Protein AF-A0A2T6B9C0-F1 (afdb_monomer_lite)

Secondary structure (DSSP, 8-state):
--------PPPPTT--HHHHHHHHHHHHHTHHHHHGGGS-HHIIIIIIS---SHHHHHHHHHHHHHHHHHHHHHHHHHHHHHTSTT--HHHHHHHHHHHHHHHHHHHHHHHHHHHHHHHHHHHHHHT-

Radius of gyration: 17.02 Å; chains: 1; bounding box: 40×28×53 Å

Structure (mmCIF, N/CA/C/O backbone):
data_AF-A0A2T6B9C0-F1
#
_entry.id   AF-A0A2T6B9C0-F1
#
loop_
_atom_site.group_PDB
_atom_site.id
_atom_site.type_symbol
_atom_site.label_atom_id
_atom_site.label_alt_id
_atom_site.label_comp_id
_atom_site.label_asym_id
_atom_site.label_entity_id
_atom_site.label_seq_id
_atom_site.pdbx_PDB_ins_code
_atom_site.Cartn_x
_atom_site.Cartn_y
_atom_site.Cartn_z
_atom_site.occupancy
_atom_site.B_iso_or_equiv
_atom_site.auth_seq_id
_atom_site.auth_comp_id
_atom_site.auth_asym_id
_atom_site.auth_atom_id
_atom_site.pdbx_PDB_model_num
ATOM 1 N N . MET A 1 1 ? 0.111 -19.121 20.597 1.00 29.94 1 MET A N 1
ATOM 2 C CA . MET A 1 1 ? 1.231 -18.378 19.975 1.00 29.94 1 MET A CA 1
ATOM 3 C C . MET A 1 1 ? 0.750 -17.768 18.668 1.00 29.94 1 MET A C 1
ATOM 5 O O . MET A 1 1 ? 0.809 -18.418 17.630 1.00 29.94 1 MET A O 1
ATOM 9 N N . THR A 1 2 ? 0.216 -16.551 18.704 1.00 31.03 2 THR A N 1
ATOM 10 C CA . THR A 1 2 ? -0.181 -15.837 17.486 1.00 31.03 2 THR A CA 1
ATOM 11 C C . THR A 1 2 ? 1.100 -15.313 16.848 1.00 31.03 2 THR A C 1
ATOM 13 O O . THR A 1 2 ? 1.644 -14.307 17.286 1.00 31.03 2 THR A O 1
ATOM 16 N N . LYS A 1 3 ? 1.663 -16.053 15.882 1.00 37.41 3 LYS A N 1
ATOM 17 C CA . LYS A 1 3 ? 2.737 -15.529 15.030 1.00 37.41 3 LYS A CA 1
ATOM 18 C C . LYS A 1 3 ? 2.164 -14.296 14.340 1.00 37.41 3 LYS A C 1
ATOM 20 O O . LYS A 1 3 ? 1.335 -14.449 13.447 1.00 37.41 3 LYS A O 1
ATOM 25 N N . THR A 1 4 ? 2.554 -13.102 14.773 1.00 43.72 4 THR A N 1
ATOM 26 C CA . THR A 1 4 ? 2.210 -11.852 14.097 1.00 43.72 4 THR A CA 1
ATOM 27 C C . THR A 1 4 ? 2.708 -11.982 12.662 1.00 43.72 4 THR A C 1
ATOM 29 O O . THR A 1 4 ? 3.912 -11.958 12.407 1.00 43.72 4 THR A O 1
ATOM 32 N N . LYS A 1 5 ? 1.805 -12.247 11.714 1.00 54.91 5 LYS A N 1
ATOM 33 C CA . LYS A 1 5 ? 2.146 -12.225 10.295 1.00 54.91 5 LYS A CA 1
ATOM 34 C C . LYS A 1 5 ? 2.356 -10.760 9.959 1.00 54.91 5 LYS A C 1
ATOM 36 O O . LYS A 1 5 ? 1.391 -10.033 9.761 1.00 54.91 5 LYS A O 1
ATOM 41 N N . THR A 1 6 ? 3.607 -10.318 9.910 1.00 67.81 6 THR A N 1
ATOM 42 C CA . THR A 1 6 ? 3.937 -9.003 9.361 1.00 67.81 6 THR A CA 1
ATOM 43 C C . THR A 1 6 ? 3.633 -9.038 7.863 1.00 67.81 6 THR A C 1
ATOM 45 O O . THR A 1 6 ? 4.490 -9.375 7.052 1.00 67.81 6 THR A O 1
ATOM 48 N N . LEU A 1 7 ? 2.377 -8.768 7.491 1.00 79.88 7 LEU A N 1
ATOM 49 C CA . LEU A 1 7 ? 1.930 -8.730 6.093 1.00 79.88 7 LEU A CA 1
ATOM 50 C C . LEU A 1 7 ? 2.540 -7.547 5.336 1.00 79.88 7 LEU A C 1
ATOM 52 O O . LEU A 1 7 ? 2.626 -7.580 4.112 1.00 79.88 7 LEU A O 1
ATOM 56 N N . PHE A 1 8 ? 2.967 -6.514 6.063 1.00 84.31 8 PHE A N 1
ATOM 57 C CA . PHE A 1 8 ? 3.527 -5.297 5.505 1.00 84.31 8 PHE A CA 1
ATOM 58 C C . PHE A 1 8 ? 4.939 -5.046 6.038 1.00 84.31 8 PHE A C 1
ATOM 60 O O . PHE A 1 8 ? 5.124 -4.647 7.186 1.00 84.31 8 PHE A O 1
ATOM 67 N N . THR A 1 9 ? 5.941 -5.260 5.191 1.00 86.00 9 THR A N 1
ATOM 68 C CA . THR A 1 9 ? 7.321 -4.840 5.460 1.00 86.00 9 THR A CA 1
ATOM 69 C C . THR A 1 9 ? 7.516 -3.427 4.918 1.00 86.00 9 THR A C 1
ATOM 71 O O . THR A 1 9 ? 7.360 -3.260 3.715 1.00 86.00 9 THR A O 1
ATOM 74 N N . PRO A 1 10 ? 7.837 -2.407 5.728 1.00 82.94 10 PRO A N 1
ATOM 75 C CA . PRO A 1 10 ? 8.038 -1.047 5.232 1.00 82.94 10 PRO A CA 1
ATOM 76 C C . PRO A 1 10 ? 9.257 -0.952 4.306 1.00 82.94 10 PRO A C 1
ATOM 78 O O . PRO A 1 10 ? 10.274 -1.603 4.543 1.00 82.94 10 PRO A O 1
ATOM 81 N N . VAL A 1 11 ? 9.180 -0.105 3.276 1.00 85.38 11 VAL A N 1
ATOM 82 C CA . VAL A 1 11 ? 10.367 0.264 2.492 1.00 85.38 11 VAL A CA 1
ATOM 83 C C . VAL A 1 11 ? 11.186 1.284 3.276 1.00 85.38 11 VAL A C 1
ATOM 85 O O . VAL A 1 11 ? 10.710 2.384 3.560 1.00 85.38 11 VAL A O 1
ATOM 88 N N . THR A 1 12 ? 12.426 0.933 3.589 1.00 83.88 12 THR A N 1
ATOM 89 C CA . THR A 1 12 ? 13.377 1.792 4.290 1.00 83.88 12 THR A CA 1
ATOM 90 C C . THR A 1 12 ? 14.322 2.528 3.319 1.00 83.88 12 THR A C 1
ATOM 92 O O . THR A 1 12 ? 14.480 2.108 2.166 1.00 83.88 12 THR A O 1
ATOM 95 N N . PRO A 1 13 ? 14.909 3.678 3.716 1.00 77.50 13 PRO A N 1
ATOM 96 C CA . PRO A 1 13 ? 15.734 4.514 2.833 1.00 77.50 13 PRO A CA 1
ATOM 97 C C . PRO A 1 13 ? 16.977 3.841 2.239 1.00 77.50 13 PRO A C 1
ATOM 99 O O . PRO A 1 13 ? 17.422 4.244 1.169 1.00 77.50 13 PRO A O 1
ATOM 102 N N . GLU A 1 14 ? 17.533 2.851 2.925 1.00 86.50 14 GLU A N 1
ATOM 103 C CA . GLU A 1 14 ? 18.744 2.118 2.554 1.00 86.50 14 GLU A CA 1
ATOM 104 C C . GLU A 1 14 ? 18.526 1.077 1.447 1.00 86.50 14 GLU A C 1
ATOM 106 O O . GLU A 1 14 ? 19.490 0.528 0.912 1.00 86.50 14 GLU A O 1
ATOM 111 N N . LEU A 1 15 ? 17.272 0.797 1.083 1.00 86.25 15 LEU A N 1
ATOM 112 C CA . LEU A 1 15 ? 16.962 -0.202 0.071 1.00 86.25 15 LEU A CA 1
ATOM 113 C C . LEU A 1 15 ? 17.267 0.310 -1.336 1.00 86.25 15 LEU A C 1
ATOM 115 O O . LEU A 1 15 ? 16.784 1.351 -1.783 1.00 86.25 15 LEU A O 1
ATOM 119 N N . THR A 1 16 ? 18.018 -0.495 -2.078 1.00 87.94 16 THR A N 1
ATOM 120 C CA . THR A 1 16 ? 18.282 -0.273 -3.500 1.00 87.94 16 THR A CA 1
ATOM 121 C C . THR A 1 16 ? 17.015 -0.477 -4.343 1.00 87.94 16 THR A C 1
ATOM 123 O O . THR A 1 16 ? 16.110 -1.218 -3.947 1.00 87.94 16 THR A O 1
ATOM 126 N N . PRO A 1 17 ? 16.941 0.090 -5.564 1.00 84.19 17 PRO A N 1
ATOM 127 C CA . PRO A 1 17 ? 15.810 -0.135 -6.464 1.00 84.19 17 PRO A CA 1
ATOM 128 C C . PRO A 1 17 ? 15.491 -1.615 -6.724 1.00 84.19 17 PRO A C 1
ATOM 130 O O . PRO A 1 17 ? 14.322 -1.974 -6.825 1.00 84.19 17 PRO A O 1
ATOM 133 N N . SER A 1 18 ? 16.498 -2.489 -6.815 1.00 84.50 18 SER A N 1
ATOM 134 C CA . SER A 1 18 ? 16.288 -3.932 -6.989 1.00 84.50 18 SER A CA 1
ATOM 135 C C . SER A 1 18 ? 15.703 -4.587 -5.737 1.00 84.50 18 SER A C 1
ATOM 137 O O . SER A 1 18 ? 14.778 -5.384 -5.860 1.00 84.50 18 SER A O 1
ATOM 139 N N . GLN A 1 19 ? 16.173 -4.221 -4.541 1.00 88.75 19 GLN A N 1
ATOM 140 C CA . GLN A 1 19 ? 15.602 -4.709 -3.279 1.00 88.75 19 GLN A CA 1
ATOM 141 C C . GLN A 1 19 ? 14.164 -4.233 -3.079 1.00 88.75 19 GLN A C 1
ATOM 143 O O . GLN A 1 19 ? 13.320 -5.012 -2.639 1.00 88.75 19 GLN A O 1
ATOM 148 N N . ILE A 1 20 ? 13.869 -2.986 -3.461 1.00 86.69 20 ILE A N 1
ATOM 149 C CA . ILE A 1 20 ? 12.502 -2.467 -3.496 1.00 86.69 20 ILE A CA 1
ATOM 150 C C . ILE A 1 20 ? 11.659 -3.377 -4.393 1.00 86.69 20 ILE A C 1
ATOM 152 O O . ILE A 1 20 ? 10.679 -3.937 -3.919 1.00 86.69 20 ILE A O 1
ATOM 156 N N . LEU A 1 21 ? 12.068 -3.626 -5.643 1.00 85.38 21 LEU A N 1
ATOM 157 C CA . LEU A 1 21 ? 11.338 -4.528 -6.547 1.00 85.38 21 LEU A CA 1
ATOM 158 C C . LEU A 1 21 ? 11.120 -5.938 -5.967 1.00 85.38 21 LEU A C 1
ATOM 160 O O . LEU A 1 21 ? 10.035 -6.493 -6.121 1.00 85.38 21 LEU A O 1
ATOM 164 N N . SER A 1 22 ? 12.100 -6.499 -5.258 1.00 87.12 22 SER A N 1
ATOM 165 C CA . SER A 1 22 ? 11.943 -7.792 -4.579 1.00 87.12 22 SER A CA 1
ATOM 166 C C . SER A 1 22 ? 10.887 -7.758 -3.470 1.00 87.12 22 SER A C 1
ATOM 168 O O . SER A 1 22 ? 10.043 -8.651 -3.403 1.00 87.12 22 SER A O 1
ATOM 170 N N . LEU A 1 23 ? 10.874 -6.711 -2.636 1.00 86.81 23 LEU A N 1
ATOM 171 C CA . LEU A 1 23 ? 9.808 -6.499 -1.645 1.00 86.81 23 LEU A CA 1
ATOM 172 C C . LEU A 1 23 ? 8.439 -6.351 -2.315 1.00 86.81 23 LEU A C 1
ATOM 174 O O . LEU A 1 23 ? 7.442 -6.857 -1.803 1.00 86.81 23 LEU A O 1
ATOM 178 N N . PHE A 1 24 ? 8.403 -5.724 -3.492 1.00 85.44 24 PHE A N 1
ATOM 179 C CA . PHE A 1 24 ? 7.190 -5.571 -4.292 1.00 85.44 24 PHE A CA 1
ATOM 180 C C . PHE A 1 24 ? 6.579 -6.899 -4.727 1.00 85.44 24 PHE A C 1
ATOM 182 O O . PHE A 1 24 ? 5.366 -7.078 -4.601 1.00 85.44 24 PHE A O 1
ATOM 189 N N . TYR A 1 25 ? 7.397 -7.850 -5.176 1.00 84.44 25 TYR A N 1
ATOM 190 C CA . TYR A 1 25 ? 6.915 -9.206 -5.451 1.00 84.44 25 TYR A CA 1
ATOM 191 C C . TYR A 1 25 ? 6.463 -9.922 -4.173 1.00 84.44 25 TYR A C 1
ATOM 193 O O . TYR A 1 25 ? 5.472 -10.652 -4.188 1.00 84.44 25 TYR A O 1
ATOM 201 N N . GLY A 1 26 ? 7.125 -9.652 -3.044 1.00 86.31 26 GLY A N 1
ATOM 202 C CA . GLY A 1 26 ? 6.690 -10.124 -1.730 1.00 86.31 26 GLY A CA 1
ATOM 203 C C . GLY A 1 26 ? 5.267 -9.674 -1.382 1.00 86.31 26 GLY A C 1
ATOM 204 O O . GLY A 1 26 ? 4.445 -10.501 -0.992 1.00 86.31 26 GLY A O 1
ATOM 205 N N . TYR A 1 27 ? 4.933 -8.397 -1.599 1.00 88.62 27 TYR A N 1
ATOM 206 C CA . TYR A 1 27 ? 3.586 -7.879 -1.328 1.00 88.62 27 TYR A CA 1
ATOM 207 C C . TYR A 1 27 ? 2.495 -8.553 -2.158 1.00 88.62 27 TYR A C 1
ATOM 209 O O . TYR A 1 27 ? 1.388 -8.727 -1.656 1.00 88.62 27 TYR A O 1
ATOM 217 N N . GLN A 1 28 ? 2.774 -8.944 -3.404 1.00 83.81 28 GLN A N 1
ATOM 218 C CA . GLN A 1 28 ? 1.813 -9.701 -4.212 1.00 83.81 28 GLN A CA 1
ATOM 219 C C . GLN A 1 28 ? 1.442 -11.032 -3.551 1.00 83.81 28 GLN A C 1
ATOM 221 O O . GLN A 1 28 ? 0.265 -11.379 -3.480 1.00 83.81 28 GLN A O 1
ATOM 226 N N . ALA A 1 29 ? 2.436 -11.752 -3.029 1.00 82.44 29 ALA A N 1
ATOM 227 C CA . ALA A 1 29 ? 2.233 -13.058 -2.409 1.00 82.44 29 ALA A CA 1
ATOM 228 C C . ALA A 1 29 ? 1.577 -12.982 -1.017 1.00 82.44 29 ALA A C 1
ATOM 230 O O . ALA A 1 29 ? 0.971 -13.962 -0.572 1.00 82.44 29 ALA A O 1
ATOM 231 N N . THR A 1 30 ? 1.696 -11.845 -0.323 1.00 87.06 30 THR A N 1
ATOM 232 C CA . THR A 1 30 ? 1.230 -11.679 1.062 1.00 87.06 30 THR A CA 1
ATOM 233 C C . THR A 1 30 ? 0.137 -10.617 1.191 1.00 87.06 30 THR A C 1
ATOM 235 O O . THR A 1 30 ? -1.039 -10.955 1.317 1.00 87.06 30 THR A O 1
ATOM 238 N N . LEU A 1 31 ? 0.517 -9.341 1.156 1.00 89.31 31 LEU A N 1
ATOM 239 C CA . LEU A 1 31 ? -0.335 -8.188 1.434 1.00 89.31 31 LEU A CA 1
ATOM 240 C C . LEU A 1 31 ? -1.525 -8.090 0.477 1.00 89.31 31 LEU A C 1
ATOM 242 O O . LEU A 1 31 ? -2.663 -7.978 0.923 1.00 89.31 31 LEU A O 1
ATOM 246 N N . LEU A 1 32 ? -1.270 -8.135 -0.833 1.00 87.81 32 LEU A N 1
ATOM 247 C CA . LEU A 1 32 ? -2.318 -7.984 -1.842 1.00 87.81 32 LEU A CA 1
ATOM 248 C C . LEU A 1 32 ? -3.284 -9.166 -1.837 1.00 87.81 32 LEU A C 1
ATOM 250 O O . LEU A 1 32 ? -4.480 -8.979 -2.035 1.00 87.81 32 LEU A O 1
ATOM 254 N N . ARG A 1 33 ? -2.778 -10.371 -1.556 1.00 86.75 33 ARG A N 1
ATOM 255 C CA . ARG A 1 33 ? -3.619 -11.560 -1.411 1.00 86.75 33 ARG A CA 1
ATOM 256 C C . ARG A 1 33 ? -4.585 -11.433 -0.232 1.00 86.75 33 ARG A C 1
ATOM 258 O O . ARG A 1 33 ? -5.705 -11.911 -0.326 1.00 86.75 33 ARG A O 1
ATOM 265 N N . ALA A 1 34 ? -4.156 -10.806 0.863 1.00 88.06 34 ALA A N 1
ATOM 266 C CA . ALA A 1 34 ? -5.025 -10.533 2.004 1.00 88.06 34 ALA A CA 1
ATOM 267 C C . ALA A 1 34 ? -5.990 -9.360 1.753 1.00 88.06 34 ALA A C 1
ATOM 269 O O . ALA A 1 34 ? -7.052 -9.316 2.362 1.00 88.06 34 ALA A O 1
ATOM 270 N N . TRP A 1 35 ? -5.621 -8.412 0.886 1.00 91.06 35 TRP A N 1
ATOM 271 C CA . TRP A 1 35 ? -6.426 -7.226 0.587 1.00 91.06 35 TRP A CA 1
ATOM 272 C C . TRP A 1 35 ? -7.674 -7.516 -0.257 1.00 91.06 35 TRP A C 1
ATOM 274 O O . TRP A 1 35 ? -8.679 -6.831 -0.086 1.00 91.06 35 TRP A O 1
ATOM 284 N N . ASP A 1 36 ? -7.611 -8.501 -1.158 1.00 85.19 36 ASP A N 1
ATOM 285 C CA . ASP A 1 36 ? -8.736 -8.942 -2.002 1.00 85.19 36 ASP A CA 1
ATOM 286 C C . ASP A 1 36 ? -9.512 -7.782 -2.670 1.00 85.19 36 ASP A C 1
ATOM 288 O O . ASP A 1 36 ? -10.738 -7.687 -2.627 1.00 85.19 36 ASP A O 1
ATOM 292 N N . GLY A 1 37 ? -8.778 -6.807 -3.219 1.00 80.69 37 GLY A N 1
ATOM 293 C CA . GLY A 1 37 ? -9.361 -5.645 -3.904 1.00 80.69 37 GLY A CA 1
ATOM 294 C C . GLY A 1 37 ? -10.197 -4.714 -3.014 1.00 80.69 37 GLY A C 1
ATOM 295 O O . GLY A 1 37 ? -10.869 -3.818 -3.525 1.00 80.69 37 GLY A O 1
ATOM 296 N N . GLY A 1 38 ? -10.159 -4.889 -1.690 1.00 83.88 38 GLY A N 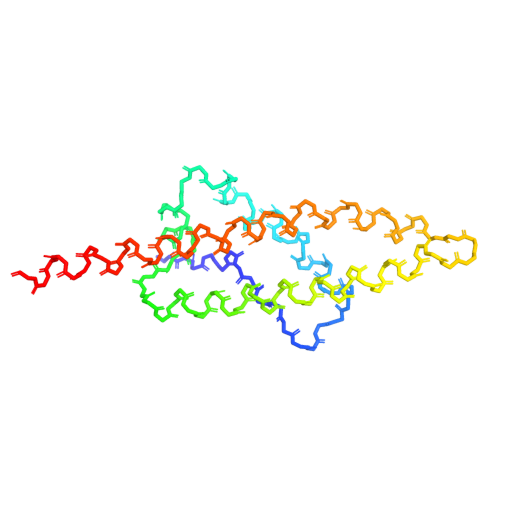1
ATOM 297 C CA . GLY A 1 38 ? -10.909 -4.079 -0.734 1.00 83.88 38 GLY A CA 1
ATOM 298 C C . GLY A 1 38 ? -12.349 -4.529 -0.501 1.00 83.88 38 GLY A C 1
ATOM 299 O O . GLY A 1 38 ? -13.154 -3.714 -0.051 1.00 83.88 38 GLY A O 1
ATOM 300 N N . SER A 1 39 ? -12.673 -5.796 -0.782 1.00 85.62 39 SER A N 1
ATOM 301 C CA . SER A 1 39 ? -13.992 -6.397 -0.532 1.00 85.62 39 SER A CA 1
ATOM 302 C C . SER A 1 39 ? -14.395 -6.365 0.953 1.00 85.62 39 SER A C 1
ATOM 304 O O . SER A 1 39 ? -15.559 -6.129 1.275 1.00 85.62 39 SER A O 1
ATOM 306 N N . ALA A 1 40 ? -13.428 -6.532 1.864 1.00 88.62 40 ALA A N 1
ATOM 307 C CA . ALA A 1 40 ? -13.642 -6.565 3.312 1.00 88.62 40 ALA A CA 1
ATOM 308 C C . ALA A 1 40 ? -12.590 -5.724 4.071 1.00 88.62 40 ALA A C 1
ATOM 310 O O . ALA A 1 40 ? -11.669 -6.271 4.686 1.00 88.62 40 ALA A O 1
ATOM 311 N N . PRO A 1 41 ? -12.698 -4.381 4.060 1.00 89.44 41 PRO A N 1
ATOM 312 C CA . PRO A 1 41 ? -11.682 -3.510 4.648 1.00 89.44 41 PRO A CA 1
ATOM 313 C C . PRO A 1 41 ? -11.554 -3.678 6.167 1.00 89.44 41 PRO A C 1
ATOM 315 O O . PRO A 1 41 ? -10.439 -3.612 6.676 1.00 89.44 41 PRO A O 1
ATOM 318 N N . ASP A 1 42 ? -12.648 -3.934 6.893 1.00 88.94 42 ASP A N 1
ATOM 319 C CA . ASP A 1 42 ? -12.594 -4.168 8.344 1.00 88.94 42 ASP A CA 1
ATOM 320 C C . ASP A 1 42 ? -11.777 -5.418 8.693 1.00 88.94 42 ASP A C 1
ATOM 322 O O . ASP A 1 42 ? -10.815 -5.315 9.454 1.00 88.94 42 ASP A O 1
ATOM 326 N N . ALA A 1 43 ? -12.102 -6.567 8.090 1.00 88.94 43 ALA A N 1
ATOM 327 C CA . ALA A 1 43 ? -11.366 -7.816 8.299 1.00 88.94 43 ALA A CA 1
ATOM 328 C C . ALA A 1 43 ? -9.889 -7.660 7.905 1.00 88.94 43 ALA A C 1
ATOM 330 O O . ALA A 1 43 ? -8.986 -8.099 8.616 1.00 88.94 43 ALA A O 1
ATOM 331 N N . PHE A 1 44 ? -9.609 -6.948 6.812 1.00 92.50 44 PHE A N 1
ATOM 332 C CA . PHE A 1 44 ? -8.236 -6.689 6.405 1.00 92.50 44 PHE A CA 1
ATOM 333 C C . PHE A 1 44 ? -7.460 -5.832 7.417 1.00 92.50 44 PHE A C 1
ATOM 335 O O . PHE A 1 44 ? -6.388 -6.234 7.869 1.00 92.50 44 PHE A O 1
ATOM 342 N N . PHE A 1 45 ? -7.961 -4.648 7.779 1.00 92.38 45 PHE A N 1
ATOM 343 C CA . PHE A 1 45 ? -7.218 -3.732 8.649 1.00 92.38 45 PHE A CA 1
ATOM 344 C C . PHE A 1 45 ? -7.149 -4.236 10.093 1.00 92.38 45 PHE A C 1
ATOM 346 O O . PHE A 1 45 ? -6.086 -4.158 10.706 1.00 92.38 45 PHE A O 1
ATOM 353 N N . ALA A 1 46 ? -8.248 -4.764 10.636 1.00 90.00 46 ALA A N 1
ATOM 354 C CA . ALA A 1 46 ? -8.308 -5.193 12.029 1.00 90.00 46 ALA A CA 1
ATOM 355 C C . ALA A 1 46 ? -7.706 -6.587 12.252 1.00 90.00 46 ALA A C 1
ATOM 357 O O . ALA A 1 46 ? -7.006 -6.782 13.243 1.00 90.00 46 ALA A O 1
ATOM 358 N N . GLU A 1 47 ? -7.951 -7.545 11.354 1.00 89.12 47 GLU A N 1
ATOM 359 C CA . GLU A 1 47 ? -7.564 -8.945 11.572 1.00 89.12 47 GLU A CA 1
ATOM 360 C C . GLU A 1 47 ? -6.287 -9.299 10.814 1.00 89.12 47 GLU A C 1
ATOM 362 O O . GLU A 1 47 ? -5.322 -9.768 11.417 1.00 89.12 47 GLU A O 1
ATOM 367 N N . ALA A 1 48 ? -6.245 -9.043 9.503 1.00 89.75 48 ALA A N 1
ATOM 368 C CA . ALA A 1 48 ? -5.099 -9.433 8.685 1.00 89.75 48 ALA A CA 1
ATOM 369 C C . ALA A 1 48 ? -3.857 -8.581 9.003 1.00 89.75 48 ALA A C 1
ATOM 371 O O . ALA A 1 48 ? -2.780 -9.124 9.250 1.00 89.75 48 ALA A O 1
ATOM 372 N N . LEU A 1 49 ? -4.004 -7.252 9.024 1.00 88.44 49 LEU A N 1
ATOM 373 C CA . LEU A 1 49 ? -2.940 -6.320 9.411 1.00 88.44 49 LEU A CA 1
ATOM 374 C C . LEU A 1 49 ? -2.791 -6.168 10.927 1.00 88.44 49 LEU A C 1
ATOM 376 O O . LEU A 1 49 ? -1.744 -5.706 11.378 1.00 88.44 49 LEU A O 1
ATOM 380 N N . GLY A 1 50 ? -3.808 -6.543 11.706 1.00 88.88 50 GLY A N 1
ATOM 381 C CA . GLY A 1 50 ? -3.753 -6.467 13.164 1.00 88.88 50 GLY A CA 1
ATOM 382 C C . GLY A 1 50 ? -3.732 -5.037 13.714 1.00 88.88 50 GLY A C 1
ATOM 383 O O . GLY A 1 50 ? -3.134 -4.810 14.761 1.00 88.88 50 GLY A O 1
ATOM 384 N N . LEU A 1 51 ? -4.328 -4.058 13.022 1.00 91.25 51 LEU A N 1
ATOM 385 C CA . LEU A 1 51 ? -4.357 -2.667 13.482 1.00 91.25 51 LEU A CA 1
ATOM 386 C C . LEU A 1 51 ? -5.408 -2.501 14.588 1.00 91.25 51 LEU A C 1
ATOM 388 O O . LEU A 1 51 ? -6.614 -2.502 14.329 1.00 91.25 51 LEU A O 1
ATOM 392 N N . GLN A 1 52 ? -4.960 -2.321 15.829 1.00 87.62 52 GLN A N 1
ATOM 393 C CA . GLN A 1 52 ? -5.831 -2.251 17.008 1.00 87.62 52 GLN A CA 1
ATOM 394 C C . GLN A 1 52 ? -6.045 -0.807 17.474 1.00 87.62 52 GLN A C 1
ATOM 396 O O . GLN A 1 52 ? -7.120 -0.423 17.954 1.00 87.62 52 GLN A O 1
ATOM 401 N N . SER A 1 53 ? -5.030 0.032 17.295 1.00 87.56 53 SER A N 1
ATOM 402 C CA . SER A 1 53 ? -5.000 1.401 17.787 1.00 87.56 53 SER A CA 1
ATOM 403 C C . SER A 1 53 ? -4.949 2.437 16.658 1.00 87.56 53 SER A C 1
ATOM 405 O O . SER A 1 53 ? -4.666 2.151 15.492 1.00 87.56 53 SER A O 1
ATOM 407 N N . ARG A 1 54 ? -5.223 3.701 17.014 1.00 87.88 54 ARG A N 1
ATOM 408 C CA . ARG A 1 54 ? -5.014 4.828 16.093 1.00 87.88 54 ARG A CA 1
ATOM 409 C C . ARG A 1 54 ? -3.530 4.987 15.759 1.00 87.88 54 ARG A C 1
ATOM 411 O O . ARG A 1 54 ? -3.221 5.371 14.635 1.00 87.88 54 ARG A O 1
ATOM 418 N N . ALA A 1 55 ? -2.644 4.710 16.715 1.00 89.44 55 ALA A N 1
ATOM 419 C CA . ALA A 1 55 ? -1.204 4.781 16.507 1.00 89.44 55 ALA A CA 1
ATOM 420 C C . ALA A 1 55 ? -0.758 3.739 15.471 1.00 89.44 55 ALA A C 1
ATOM 422 O O . ALA A 1 55 ? -0.093 4.114 14.511 1.00 89.44 55 ALA A O 1
ATOM 423 N N . ASP A 1 56 ? -1.240 2.496 15.572 1.00 89.62 56 ASP A N 1
ATOM 424 C CA . ASP A 1 56 ? -0.913 1.413 14.631 1.00 89.62 56 ASP A CA 1
ATOM 425 C C . ASP A 1 56 ? -1.291 1.806 13.202 1.00 89.62 56 ASP A C 1
ATOM 427 O O . ASP A 1 56 ? -0.501 1.678 12.266 1.00 89.62 56 ASP A O 1
ATOM 431 N N . TYR A 1 57 ? -2.498 2.358 13.035 1.00 91.12 57 TYR A N 1
ATOM 432 C CA . TYR A 1 57 ? -2.950 2.852 11.742 1.00 91.12 57 TYR A CA 1
ATOM 433 C C . TYR A 1 57 ? -2.086 4.003 11.216 1.00 91.12 57 TYR A C 1
ATOM 435 O O . TYR A 1 57 ? -1.786 4.040 10.022 1.00 91.12 57 TYR A O 1
ATOM 443 N N . LEU A 1 58 ? -1.690 4.953 12.068 1.00 92.06 58 LEU A N 1
ATOM 444 C CA . LEU A 1 58 ? -0.829 6.059 11.648 1.00 92.06 58 LEU A CA 1
ATOM 445 C C . LEU A 1 58 ? 0.547 5.556 11.204 1.00 92.06 58 LEU A C 1
ATOM 447 O O . LEU A 1 58 ? 0.992 5.948 10.126 1.00 92.06 58 LEU A O 1
ATOM 451 N N . SER A 1 59 ? 1.156 4.634 11.952 1.00 91.31 59 SER A N 1
ATOM 452 C CA . SER A 1 59 ? 2.422 3.995 11.583 1.00 91.31 59 SER A CA 1
ATOM 453 C C . SER A 1 59 ? 2.312 3.241 10.256 1.00 91.31 59 SER A C 1
ATOM 455 O O . SER A 1 59 ? 3.131 3.445 9.360 1.00 91.31 59 SER A O 1
ATOM 457 N N . PHE A 1 60 ? 1.257 2.440 10.070 1.00 92.62 60 PHE A N 1
ATOM 458 C CA . PHE A 1 60 ? 0.990 1.770 8.794 1.00 92.62 60 PHE A CA 1
ATOM 459 C C . PHE A 1 60 ? 0.810 2.775 7.648 1.00 92.62 60 PHE A C 1
ATOM 461 O O . PHE A 1 60 ? 1.392 2.620 6.575 1.00 92.62 60 PHE A O 1
ATOM 468 N N . ARG A 1 61 ? 0.025 3.837 7.863 1.00 93.31 61 ARG A N 1
ATOM 469 C CA . ARG A 1 61 ? -0.252 4.867 6.855 1.00 93.31 61 ARG A CA 1
ATOM 470 C C . ARG A 1 61 ? 1.016 5.590 6.411 1.00 93.31 61 ARG A C 1
ATOM 472 O O . ARG A 1 61 ? 1.147 5.896 5.224 1.00 93.31 61 ARG A O 1
ATOM 479 N N . GLU A 1 62 ? 1.899 5.923 7.345 1.00 93.19 62 GLU A N 1
ATOM 480 C CA . GLU A 1 62 ? 3.178 6.569 7.048 1.00 93.19 62 GLU A CA 1
ATOM 481 C C . GLU A 1 62 ? 4.084 5.634 6.256 1.00 93.19 62 GLU A C 1
ATOM 483 O O . GLU A 1 62 ? 4.538 5.998 5.171 1.00 93.19 62 GLU A O 1
ATOM 488 N N . ALA A 1 63 ? 4.219 4.393 6.712 1.00 91.69 63 ALA A N 1
ATOM 489 C CA . ALA A 1 63 ? 5.021 3.393 6.033 1.00 91.69 63 ALA A CA 1
ATOM 490 C C . ALA A 1 63 ? 4.506 3.074 4.611 1.00 91.69 63 ALA A C 1
ATOM 492 O O . ALA A 1 63 ? 5.292 2.958 3.666 1.00 91.69 63 ALA A O 1
ATOM 493 N N . LEU A 1 64 ? 3.184 3.009 4.417 1.00 93.31 64 LEU A N 1
ATOM 494 C CA . LEU A 1 64 ? 2.553 2.850 3.104 1.00 93.31 64 LEU A CA 1
ATOM 495 C C . LEU A 1 64 ? 2.798 4.064 2.198 1.00 93.31 64 LEU A C 1
ATOM 497 O O . LEU A 1 64 ? 3.057 3.909 1.004 1.00 93.31 64 LEU A O 1
ATOM 501 N N . ARG A 1 65 ? 2.733 5.285 2.746 1.00 93.81 65 ARG A N 1
ATOM 502 C CA . ARG A 1 65 ? 3.034 6.514 1.995 1.00 93.81 65 ARG A CA 1
ATOM 503 C C . ARG A 1 65 ? 4.480 6.513 1.505 1.00 93.81 65 ARG A C 1
ATOM 505 O O . ARG A 1 65 ? 4.716 6.825 0.339 1.00 93.81 65 ARG A O 1
ATOM 512 N N . ASP A 1 66 ? 5.420 6.175 2.373 1.00 91.56 66 ASP A N 1
ATOM 513 C CA . ASP A 1 66 ? 6.842 6.209 2.040 1.00 91.56 66 ASP A CA 1
ATOM 514 C C . ASP A 1 66 ? 7.183 5.106 1.028 1.00 91.56 66 ASP A C 1
ATOM 516 O O . ASP A 1 66 ? 7.879 5.355 0.043 1.00 91.56 66 ASP A O 1
ATOM 520 N N . THR A 1 67 ? 6.551 3.939 1.162 1.00 91.44 67 THR A N 1
ATOM 521 C CA . THR A 1 67 ? 6.596 2.856 0.169 1.00 91.44 67 THR A CA 1
ATOM 522 C C . THR A 1 67 ? 6.094 3.312 -1.208 1.00 91.44 67 THR A C 1
ATOM 524 O O . THR A 1 67 ? 6.775 3.112 -2.216 1.00 91.44 67 THR A O 1
ATOM 527 N N . LEU A 1 68 ? 4.946 3.998 -1.274 1.00 92.44 68 LEU A N 1
ATOM 528 C CA . LEU A 1 68 ? 4.413 4.566 -2.522 1.00 92.44 68 LEU A CA 1
ATOM 529 C C . LEU A 1 68 ? 5.340 5.629 -3.134 1.00 92.44 68 LEU A C 1
ATOM 531 O O . LEU A 1 68 ? 5.456 5.720 -4.357 1.00 92.44 68 LEU A O 1
ATOM 535 N N . ARG A 1 69 ? 6.018 6.430 -2.307 1.00 92.19 69 ARG A N 1
ATOM 536 C CA . ARG A 1 69 ? 6.990 7.424 -2.782 1.00 92.19 69 ARG A CA 1
ATOM 537 C C . ARG A 1 69 ? 8.207 6.751 -3.414 1.00 92.19 69 ARG A C 1
ATOM 539 O O . ARG A 1 69 ? 8.588 7.106 -4.527 1.00 92.19 69 ARG A O 1
ATOM 546 N N . ARG A 1 70 ? 8.773 5.744 -2.748 1.00 90.81 70 ARG A N 1
ATOM 547 C CA . ARG A 1 70 ? 9.917 4.973 -3.261 1.00 90.81 70 ARG A CA 1
ATOM 548 C C . ARG A 1 70 ? 9.584 4.241 -4.556 1.00 90.81 70 ARG A C 1
ATOM 550 O O . ARG A 1 70 ? 10.376 4.229 -5.492 1.00 90.81 70 ARG A O 1
ATOM 557 N N . LEU A 1 71 ? 8.368 3.720 -4.669 1.00 89.81 71 LEU A N 1
ATOM 558 C CA . LEU A 1 71 ? 7.856 3.177 -5.924 1.00 89.81 71 LEU A CA 1
ATOM 559 C C . LEU A 1 71 ? 7.810 4.181 -7.066 1.00 89.81 71 LEU A C 1
ATOM 561 O O . LEU A 1 71 ? 8.144 3.835 -8.198 1.00 89.81 71 LEU A O 1
ATOM 565 N N . ALA A 1 72 ? 7.371 5.408 -6.789 1.00 90.06 72 ALA A N 1
ATOM 566 C CA . ALA A 1 72 ? 7.328 6.458 -7.796 1.00 90.06 72 ALA A CA 1
ATOM 567 C C . ALA A 1 72 ? 8.744 6.822 -8.281 1.00 90.06 72 ALA A C 1
ATOM 569 O O . ALA A 1 72 ? 8.953 7.041 -9.477 1.00 90.06 72 ALA A O 1
ATOM 570 N N . GLU A 1 73 ? 9.730 6.814 -7.381 1.00 90.38 73 GLU A N 1
ATOM 571 C CA . GLU A 1 73 ? 11.149 6.983 -7.720 1.00 90.38 73 GLU A CA 1
ATOM 572 C C . GLU A 1 73 ? 11.642 5.842 -8.627 1.00 90.38 73 GLU A C 1
ATOM 574 O O . GLU A 1 73 ? 12.201 6.102 -9.697 1.00 90.38 73 GLU A O 1
ATOM 579 N N . VAL A 1 74 ? 11.343 4.582 -8.280 1.00 90.44 74 VAL A N 1
ATOM 580 C CA . VAL A 1 74 ? 11.665 3.410 -9.118 1.00 90.44 74 VAL A CA 1
ATOM 581 C C . VAL A 1 74 ? 10.987 3.503 -10.488 1.00 90.44 74 VAL A C 1
ATOM 583 O O . VAL A 1 74 ? 11.646 3.322 -11.513 1.00 90.44 74 VAL A O 1
ATOM 586 N N . GLN A 1 75 ? 9.696 3.848 -10.548 1.00 90.31 75 GLN A N 1
ATOM 587 C CA . GLN A 1 75 ? 8.986 4.034 -11.816 1.00 90.31 75 GLN A CA 1
ATOM 588 C C . GLN A 1 75 ? 9.600 5.138 -12.676 1.00 90.31 75 GLN A C 1
ATOM 590 O O . GLN A 1 75 ? 9.657 4.987 -13.897 1.00 90.31 75 GLN A O 1
ATOM 595 N N . THR A 1 76 ? 10.068 6.224 -12.059 1.00 91.56 76 THR A N 1
ATOM 596 C CA . THR A 1 76 ? 10.749 7.320 -12.757 1.00 91.56 76 THR A CA 1
ATOM 597 C C . THR A 1 76 ? 12.076 6.845 -13.345 1.00 91.56 76 THR A C 1
ATOM 599 O O . THR A 1 76 ? 12.355 7.112 -14.515 1.00 91.56 76 THR A O 1
ATOM 602 N N . GLY A 1 77 ? 12.866 6.087 -12.579 1.00 91.00 77 GLY A N 1
ATOM 603 C CA . GLY A 1 77 ? 14.116 5.486 -13.052 1.00 91.00 77 GLY A CA 1
ATOM 604 C C . GLY A 1 77 ? 13.899 4.533 -14.230 1.00 91.00 77 GLY A C 1
ATOM 605 O O . GLY A 1 77 ? 14.563 4.651 -15.260 1.00 91.00 77 GLY A O 1
ATOM 606 N N . LEU A 1 78 ? 12.907 3.645 -14.131 1.00 91.25 78 LEU A N 1
ATOM 607 C CA . LEU A 1 78 ? 12.554 2.744 -15.228 1.00 91.25 78 LEU A CA 1
ATOM 608 C C . LEU A 1 78 ? 12.032 3.513 -16.451 1.00 91.25 78 LEU A C 1
ATOM 610 O O . LEU A 1 78 ? 12.372 3.173 -17.578 1.00 91.25 78 LEU A O 1
ATOM 614 N N . ALA A 1 79 ? 11.234 4.569 -16.256 1.00 92.44 79 ALA A N 1
ATOM 615 C CA . ALA A 1 79 ? 10.717 5.376 -17.360 1.00 92.44 79 ALA A CA 1
ATOM 616 C C . ALA A 1 79 ? 11.845 6.056 -18.147 1.00 92.44 79 ALA A C 1
ATOM 618 O O . ALA A 1 79 ? 11.784 6.112 -19.375 1.00 92.44 79 ALA A O 1
ATOM 619 N N . ARG A 1 80 ? 12.889 6.533 -17.456 1.00 93.25 80 ARG A N 1
ATOM 620 C CA . ARG A 1 80 ? 14.091 7.079 -18.102 1.00 93.25 80 ARG A CA 1
ATOM 621 C C . ARG A 1 80 ? 14.784 6.024 -18.964 1.00 93.25 80 ARG A C 1
ATOM 623 O O . ARG A 1 80 ? 15.034 6.299 -20.131 1.00 93.25 80 ARG A O 1
ATOM 630 N N . ARG A 1 81 ? 14.993 4.811 -18.435 1.00 91.62 81 ARG A N 1
ATOM 631 C CA . ARG A 1 81 ? 15.577 3.680 -19.185 1.00 91.62 81 ARG A CA 1
ATOM 632 C C . ARG A 1 81 ? 14.771 3.343 -20.442 1.00 91.62 81 ARG A C 1
ATOM 634 O O . ARG A 1 81 ? 15.335 3.261 -21.522 1.00 91.62 81 ARG A O 1
ATOM 641 N N . THR A 1 82 ? 13.441 3.268 -20.338 1.00 91.19 82 THR A N 1
ATOM 642 C CA . THR A 1 82 ? 12.579 2.961 -21.499 1.00 91.19 82 THR A CA 1
ATOM 643 C C . THR A 1 82 ? 12.605 4.014 -22.608 1.00 91.19 82 THR A C 1
ATOM 645 O O . THR A 1 82 ? 12.231 3.710 -23.733 1.00 91.19 82 THR A O 1
ATOM 648 N N . ARG A 1 83 ? 12.996 5.256 -22.296 1.00 91.06 83 ARG A N 1
ATOM 649 C CA . ARG A 1 83 ? 13.055 6.374 -23.252 1.00 91.06 83 ARG A CA 1
ATOM 650 C C . ARG A 1 83 ? 14.450 6.579 -23.846 1.00 91.06 83 ARG A C 1
ATOM 652 O O . ARG A 1 83 ? 14.609 7.459 -24.686 1.00 91.06 83 ARG A O 1
ATOM 659 N N . ALA A 1 84 ? 15.451 5.829 -23.387 1.00 91.25 84 ALA A N 1
ATOM 660 C CA . ALA A 1 84 ? 16.796 5.911 -23.934 1.00 91.25 84 ALA A CA 1
ATOM 661 C C . ALA A 1 84 ? 16.821 5.402 -25.392 1.00 91.25 84 ALA A C 1
ATOM 663 O O . ALA A 1 84 ? 16.018 4.531 -25.743 1.00 91.25 84 ALA A O 1
ATOM 664 N N . PRO A 1 85 ? 17.727 5.912 -26.247 1.00 88.56 85 PRO A N 1
ATOM 665 C CA . PRO A 1 85 ? 17.930 5.375 -27.591 1.00 88.56 85 PRO A CA 1
ATOM 666 C C . PRO A 1 85 ? 18.204 3.865 -27.547 1.00 88.56 85 PRO A C 1
ATOM 668 O O . PRO A 1 85 ? 19.014 3.411 -26.745 1.00 88.56 85 PRO A O 1
ATOM 671 N N . GLY A 1 86 ? 17.506 3.092 -28.382 1.00 87.38 86 GLY A N 1
ATOM 672 C CA . GLY A 1 86 ? 17.539 1.621 -28.358 1.00 87.38 86 GLY A CA 1
ATOM 673 C C . GLY A 1 86 ? 16.510 0.968 -27.425 1.00 87.38 86 GLY A C 1
ATOM 674 O O . GLY A 1 86 ? 16.225 -0.216 -27.581 1.00 87.38 86 GLY A O 1
ATOM 675 N N . GLY A 1 87 ? 15.881 1.739 -26.531 1.00 88.50 87 GLY A N 1
ATOM 676 C CA . GLY A 1 87 ? 14.870 1.249 -25.599 1.00 88.50 87 GLY A CA 1
ATOM 677 C C . GLY A 1 87 ? 15.424 0.275 -24.555 1.00 88.50 87 GLY A C 1
ATOM 678 O O . GLY A 1 87 ? 16.563 -0.177 -24.611 1.00 88.50 87 GLY A O 1
ATOM 679 N N . ASP A 1 88 ? 14.591 -0.051 -23.570 1.00 93.94 88 ASP A N 1
ATOM 680 C CA . ASP A 1 88 ? 14.932 -1.027 -22.536 1.00 93.94 88 ASP A CA 1
ATOM 681 C C . ASP A 1 88 ? 13.715 -1.931 -22.275 1.00 93.94 88 ASP A C 1
ATOM 683 O O . ASP A 1 88 ? 12.830 -1.572 -21.483 1.00 93.94 88 ASP A O 1
ATOM 687 N N . PRO A 1 89 ? 13.626 -3.080 -22.976 1.00 92.12 89 PRO A N 1
ATOM 688 C CA . PRO A 1 89 ? 12.499 -4.005 -22.859 1.00 92.12 89 PRO A CA 1
ATOM 689 C C . PRO A 1 89 ? 12.307 -4.534 -21.435 1.00 92.12 89 PRO A C 1
ATOM 691 O O . PRO A 1 89 ? 11.176 -4.725 -20.980 1.00 92.12 89 PRO A O 1
ATOM 694 N N . GLU A 1 90 ? 13.401 -4.722 -20.695 1.00 91.50 90 GLU A N 1
ATOM 695 C CA . GLU A 1 90 ? 13.353 -5.158 -19.304 1.00 91.50 90 GLU A CA 1
ATOM 696 C C . GLU A 1 90 ? 12.714 -4.075 -18.425 1.00 91.50 90 GLU A C 1
ATOM 698 O O . GLU A 1 90 ? 11.798 -4.353 -17.644 1.00 91.50 90 GLU A O 1
ATOM 703 N N . ALA A 1 91 ? 13.143 -2.820 -18.577 1.00 90.81 91 ALA A N 1
ATOM 704 C CA . ALA A 1 91 ? 12.552 -1.705 -17.852 1.00 90.81 91 ALA A CA 1
ATOM 705 C C . ALA A 1 91 ? 11.071 -1.511 -18.211 1.00 90.81 91 ALA A C 1
ATOM 707 O O . ALA A 1 91 ? 10.267 -1.178 -17.336 1.00 90.81 91 ALA A O 1
ATOM 708 N N . GLN A 1 92 ? 10.688 -1.758 -19.465 1.00 91.38 92 GLN A N 1
ATOM 709 C CA . GLN A 1 92 ? 9.296 -1.696 -19.908 1.00 91.38 92 GLN A CA 1
ATOM 710 C C . GLN A 1 92 ? 8.441 -2.782 -19.246 1.00 91.38 92 GLN A C 1
ATOM 712 O O . GLN A 1 92 ? 7.384 -2.464 -18.691 1.00 91.38 92 GLN A O 1
ATOM 717 N N . SER A 1 93 ? 8.923 -4.027 -19.226 1.00 91.19 93 SER A N 1
ATOM 718 C CA . SER A 1 93 ? 8.258 -5.148 -18.552 1.00 91.19 93 SER A CA 1
ATOM 719 C C . SER A 1 93 ? 8.088 -4.882 -17.053 1.00 91.19 93 SER A C 1
ATOM 721 O O . SER A 1 93 ? 6.975 -4.933 -16.525 1.00 91.19 93 SER A O 1
ATOM 723 N N . ARG A 1 94 ? 9.162 -4.453 -16.375 1.00 89.81 94 ARG A N 1
ATOM 724 C CA . ARG A 1 94 ? 9.121 -4.099 -14.948 1.00 89.81 94 ARG A CA 1
ATOM 725 C C . ARG A 1 94 ? 8.105 -2.986 -14.667 1.00 89.81 94 ARG A C 1
ATOM 727 O O . ARG A 1 94 ? 7.322 -3.094 -13.728 1.00 89.81 94 ARG A O 1
ATOM 734 N N . ARG A 1 95 ? 8.036 -1.931 -15.493 1.00 90.00 95 ARG A N 1
ATOM 735 C CA . ARG A 1 95 ? 7.016 -0.869 -15.328 1.00 90.00 95 ARG A CA 1
ATOM 736 C C . ARG A 1 95 ? 5.592 -1.400 -15.447 1.00 90.00 95 ARG A C 1
ATOM 738 O O . ARG A 1 95 ? 4.736 -0.972 -14.671 1.00 90.00 95 ARG A O 1
ATOM 745 N N . ALA A 1 96 ? 5.342 -2.293 -16.402 1.00 89.44 96 ALA A N 1
ATOM 746 C CA . ALA A 1 96 ? 4.029 -2.898 -16.590 1.00 89.44 96 ALA A CA 1
ATOM 747 C C . ALA A 1 96 ? 3.615 -3.739 -15.371 1.00 89.44 96 ALA A C 1
ATOM 749 O O . ALA A 1 96 ? 2.472 -3.642 -14.933 1.00 89.44 96 ALA A O 1
ATOM 750 N N . GLN A 1 97 ? 4.552 -4.478 -14.771 1.00 87.56 97 GLN A N 1
ATOM 751 C CA . GLN A 1 97 ? 4.299 -5.329 -13.602 1.00 87.56 97 GLN A CA 1
ATOM 752 C C . GLN A 1 97 ? 4.030 -4.537 -12.312 1.00 87.56 97 GLN A C 1
ATOM 754 O O . GLN A 1 97 ? 3.158 -4.903 -11.528 1.00 87.56 97 GLN A O 1
ATOM 759 N N . ILE A 1 98 ? 4.741 -3.428 -12.083 1.00 87.31 98 ILE A N 1
ATOM 760 C CA . ILE A 1 98 ? 4.628 -2.657 -10.828 1.00 87.31 98 ILE A CA 1
ATOM 761 C C . ILE A 1 98 ? 3.362 -1.786 -10.804 1.00 87.31 98 ILE A C 1
ATOM 763 O O . ILE A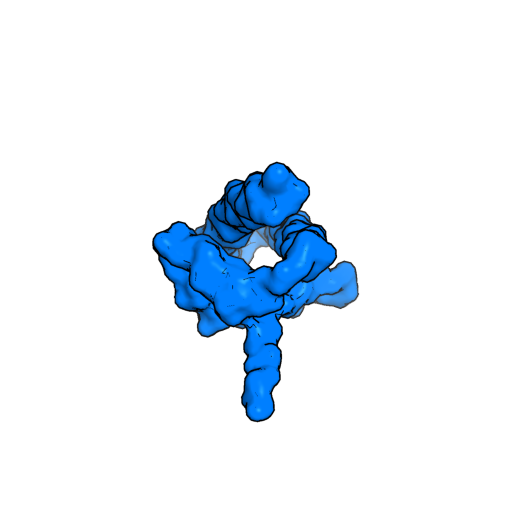 1 98 ? 2.832 -1.462 -9.741 1.00 87.31 98 ILE A O 1
ATOM 767 N N . ARG A 1 99 ? 2.868 -1.360 -11.972 1.00 88.44 99 ARG A N 1
ATOM 768 C CA . ARG A 1 99 ? 1.765 -0.394 -12.070 1.00 88.44 99 ARG A CA 1
ATOM 769 C C . ARG A 1 99 ? 0.455 -0.878 -11.410 1.00 88.44 99 ARG A C 1
ATOM 771 O O . ARG A 1 99 ? -0.088 -0.095 -10.634 1.00 88.44 99 ARG A O 1
ATOM 778 N N . PRO A 1 100 ? -0.049 -2.107 -11.646 1.00 88.25 100 PRO A N 1
ATOM 779 C CA . PRO A 1 100 ? -1.236 -2.618 -10.949 1.00 88.25 100 PRO A CA 1
ATOM 780 C C . PRO A 1 100 ? -1.061 -2.650 -9.425 1.00 88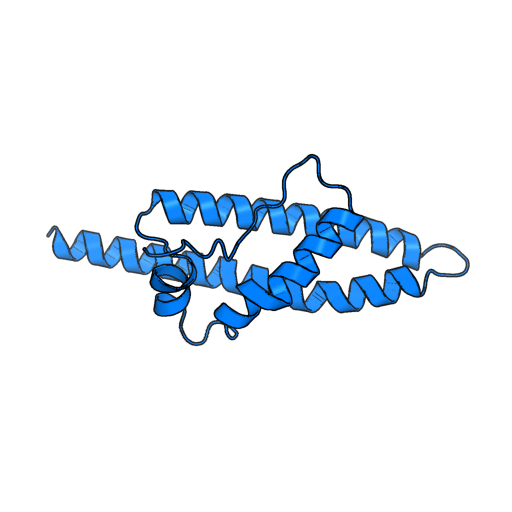.25 100 PRO A C 1
ATOM 782 O O . PRO A 1 100 ? -1.947 -2.240 -8.686 1.00 88.25 100 PRO A O 1
ATOM 785 N N . LEU A 1 101 ? 0.126 -3.043 -8.960 1.00 87.62 101 LEU A N 1
ATOM 786 C CA . LEU A 1 101 ? 0.498 -3.074 -7.543 1.00 87.62 101 LEU A CA 1
ATOM 787 C C . LEU A 1 101 ? 0.395 -1.691 -6.883 1.00 87.62 101 LEU A C 1
ATOM 789 O O . LEU A 1 101 ? -0.185 -1.558 -5.809 1.00 87.62 101 LEU A O 1
ATOM 793 N N . ILE A 1 102 ? 0.921 -0.645 -7.531 1.00 91.25 102 ILE A N 1
ATOM 794 C CA . ILE A 1 102 ? 0.788 0.739 -7.044 1.00 91.25 102 ILE A CA 1
ATOM 795 C C . ILE A 1 102 ? -0.685 1.132 -6.927 1.00 91.25 102 ILE A C 1
ATOM 797 O O . ILE A 1 102 ? -1.069 1.755 -5.937 1.00 91.25 102 ILE A O 1
ATOM 801 N N . THR A 1 103 ? -1.509 0.770 -7.913 1.00 92.38 103 THR A N 1
ATOM 802 C CA . THR A 1 103 ? -2.951 1.040 -7.878 1.00 92.38 103 THR A CA 1
ATOM 803 C C . THR A 1 103 ? -3.612 0.388 -6.664 1.00 92.38 103 THR A C 1
ATOM 805 O O . THR A 1 103 ? -4.331 1.075 -5.940 1.00 92.38 103 THR A O 1
ATOM 808 N N . GLU A 1 104 ? -3.311 -0.882 -6.386 1.00 92.81 104 GLU A N 1
ATOM 809 C CA . GL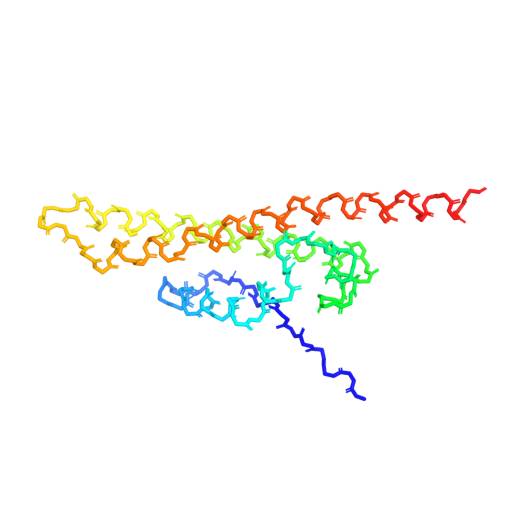U A 1 104 ? -3.831 -1.593 -5.210 1.00 92.81 104 GLU A CA 1
ATOM 810 C C . GLU A 1 104 ? -3.392 -0.941 -3.893 1.00 92.81 104 GLU A C 1
ATOM 812 O O . GLU A 1 104 ? -4.214 -0.681 -3.014 1.00 92.81 104 GLU A O 1
ATOM 817 N N . LEU A 1 105 ? -2.113 -0.573 -3.767 1.00 93.19 105 LEU A N 1
ATOM 818 C CA . LEU A 1 105 ? -1.599 0.125 -2.582 1.00 93.19 105 LEU A CA 1
ATOM 819 C C . LEU A 1 105 ? -2.257 1.502 -2.379 1.00 93.19 105 LEU A C 1
ATOM 821 O O . LEU A 1 105 ? -2.521 1.918 -1.247 1.00 93.19 105 LEU A O 1
ATOM 825 N N . ILE A 1 106 ? -2.558 2.221 -3.465 1.00 93.81 106 ILE A N 1
ATOM 826 C CA . ILE A 1 106 ? -3.337 3.466 -3.410 1.00 93.81 106 ILE A CA 1
ATOM 827 C C . ILE A 1 106 ? -4.776 3.182 -2.959 1.00 93.81 106 ILE A C 1
ATOM 829 O O . ILE A 1 106 ? -5.311 3.946 -2.148 1.00 93.81 106 ILE A O 1
ATOM 833 N N . GLY A 1 107 ? -5.391 2.105 -3.455 1.00 93.94 107 GLY A N 1
ATOM 834 C 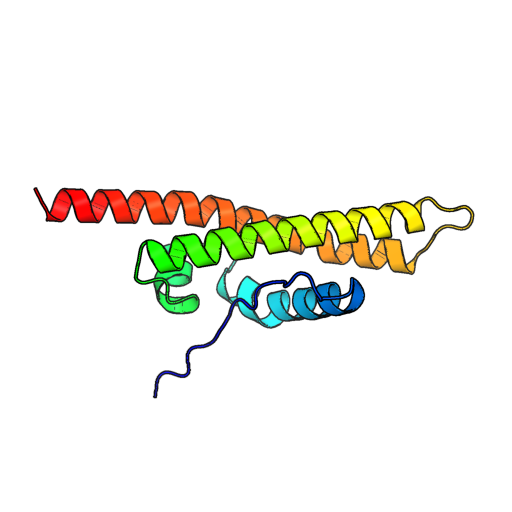CA . GLY A 1 107 ? -6.703 1.619 -3.024 1.00 93.94 107 GLY A CA 1
ATOM 835 C C . GLY A 1 107 ? -6.742 1.362 -1.519 1.00 93.94 107 GLY A C 1
ATOM 836 O O . GLY A 1 107 ? -7.535 1.992 -0.815 1.00 93.94 107 GLY A O 1
ATOM 837 N N . MET A 1 108 ? -5.797 0.567 -1.007 1.00 94.44 108 MET A N 1
ATOM 838 C CA . MET A 1 108 ? -5.602 0.339 0.430 1.00 94.44 108 MET A CA 1
ATOM 839 C C . MET A 1 108 ? -5.472 1.641 1.211 1.00 94.44 108 MET A C 1
ATOM 841 O O . MET A 1 108 ? -6.147 1.833 2.219 1.00 94.44 108 MET A O 1
ATOM 845 N N . ARG A 1 109 ? -4.646 2.587 0.744 1.00 94.38 109 ARG A N 1
ATOM 846 C CA . ARG A 1 109 ? -4.475 3.877 1.427 1.00 94.38 109 ARG A CA 1
ATOM 847 C C . ARG A 1 109 ? -5.794 4.649 1.541 1.00 94.38 109 ARG A C 1
ATOM 849 O O . ARG A 1 109 ? -6.040 5.302 2.556 1.00 94.38 109 ARG A O 1
ATOM 856 N N . ARG A 1 110 ? -6.621 4.635 0.491 1.00 93.69 110 ARG A N 1
ATOM 857 C CA . ARG A 1 110 ? -7.925 5.319 0.478 1.00 93.69 110 ARG A CA 1
ATOM 858 C C . ARG A 1 110 ? -8.908 4.636 1.425 1.00 93.69 110 ARG A C 1
ATOM 860 O O . ARG A 1 110 ? -9.514 5.324 2.244 1.00 93.69 110 ARG A O 1
ATOM 867 N N . ALA A 1 111 ? -9.004 3.313 1.357 1.00 94.50 111 ALA A N 1
ATOM 868 C CA . ALA A 1 111 ? -9.868 2.532 2.231 1.00 94.50 111 ALA A CA 1
ATOM 869 C C . ALA A 1 111 ? -9.466 2.661 3.705 1.00 94.50 111 ALA A C 1
ATOM 871 O O . ALA A 1 111 ? -10.320 2.908 4.548 1.00 94.50 111 ALA A O 1
ATOM 872 N N . GLY A 1 112 ? -8.165 2.630 4.008 1.00 93.19 112 GLY A N 1
ATOM 873 C CA . GLY A 1 112 ? -7.646 2.821 5.363 1.00 93.19 112 GLY A CA 1
ATOM 874 C C . GLY A 1 112 ? -8.033 4.176 5.961 1.00 93.19 112 GLY A C 1
ATOM 875 O O . GLY A 1 112 ? -8.356 4.265 7.144 1.00 93.19 112 GLY A O 1
ATOM 876 N N . LYS A 1 113 ? -8.097 5.238 5.141 1.00 92.94 113 LYS A N 1
ATOM 877 C CA . LYS A 1 113 ? -8.588 6.553 5.587 1.00 92.94 113 LYS A CA 1
ATOM 878 C C . LYS A 1 113 ? -10.060 6.498 5.995 1.00 92.94 113 LYS A C 1
ATOM 880 O O . LYS A 1 113 ? -10.406 7.048 7.039 1.00 92.94 113 LYS A O 1
ATOM 885 N N . ALA A 1 114 ? -10.907 5.874 5.178 1.00 91.94 114 ALA A N 1
ATOM 886 C CA . ALA A 1 114 ? -12.331 5.729 5.475 1.00 91.94 114 ALA A CA 1
ATOM 887 C C . ALA A 1 114 ? -12.553 4.854 6.720 1.00 91.94 114 ALA A C 1
ATOM 889 O O . ALA A 1 114 ? -13.287 5.249 7.623 1.00 91.94 114 ALA A O 1
ATOM 890 N N . TRP A 1 115 ? -11.834 3.735 6.801 1.00 93.50 115 TRP A N 1
ATOM 891 C CA . TRP A 1 115 ? -11.842 2.807 7.927 1.00 93.50 115 TRP A CA 1
ATOM 892 C C . TRP A 1 115 ? -11.423 3.469 9.247 1.00 93.50 115 TRP A C 1
ATOM 894 O O . TRP A 1 115 ? -12.129 3.412 10.248 1.00 93.50 115 TRP A O 1
ATOM 904 N N . SER A 1 116 ? -10.303 4.193 9.263 1.00 91.88 116 SER A N 1
ATOM 905 C CA . SER A 1 116 ? -9.859 4.890 10.475 1.00 91.88 116 SER A CA 1
ATOM 906 C C . SER A 1 116 ? -10.870 5.948 10.935 1.00 91.88 116 SER A C 1
ATOM 908 O O . SER A 1 116 ? -11.089 6.115 12.137 1.00 91.88 116 SER A O 1
ATOM 910 N N . ALA A 1 117 ? -11.521 6.639 9.992 1.00 91.19 117 ALA A N 1
ATOM 911 C CA . ALA A 1 117 ? -12.556 7.615 10.308 1.00 91.19 117 ALA A CA 1
ATOM 912 C C . ALA A 1 117 ? -13.824 6.962 10.887 1.00 91.19 117 ALA A C 1
ATOM 914 O O . ALA A 1 117 ? -14.396 7.512 11.829 1.00 91.19 117 ALA A O 1
ATOM 915 N N . SER A 1 118 ? -14.257 5.801 10.376 1.00 90.25 118 SER A N 1
ATOM 916 C CA . SER A 1 118 ? -15.411 5.078 10.934 1.00 90.25 118 SER A CA 1
ATOM 917 C C . SER A 1 118 ? -15.129 4.589 12.356 1.00 90.25 118 SER A C 1
ATOM 919 O O . SER A 1 118 ? -15.951 4.802 13.246 1.00 90.25 118 SER A O 1
ATOM 921 N N . ARG A 1 119 ? -13.929 4.051 12.616 1.00 90.31 119 ARG A N 1
ATOM 922 C CA . ARG A 1 119 ? -13.506 3.617 13.961 1.00 90.31 119 ARG A CA 1
ATOM 923 C C . ARG A 1 119 ? -13.453 4.775 14.958 1.00 90.31 119 ARG A C 1
ATOM 925 O O . ARG A 1 119 ? -13.830 4.601 16.112 1.00 90.31 119 ARG A O 1
ATOM 932 N N . ALA A 1 120 ? -13.016 5.958 14.526 1.00 88.62 120 ALA A N 1
ATOM 933 C CA . ALA A 1 120 ? -13.024 7.149 15.374 1.00 88.62 120 ALA A CA 1
ATOM 934 C C . ALA A 1 120 ? -14.451 7.594 15.740 1.00 88.62 120 ALA A C 1
ATOM 936 O O . ALA A 1 120 ? -14.697 7.934 16.894 1.00 88.62 120 ALA A O 1
ATOM 937 N N . LYS A 1 121 ? -15.392 7.550 14.784 1.00 90.19 121 LYS A N 1
ATOM 938 C CA . LYS A 1 121 ? -16.808 7.864 15.039 1.00 90.19 121 LYS A CA 1
ATOM 939 C C . LYS A 1 121 ? -17.454 6.873 16.009 1.00 90.19 121 LYS A C 1
ATOM 941 O O . LYS A 1 121 ? -18.140 7.311 16.921 1.00 90.19 121 LYS A O 1
ATOM 946 N N . ALA A 1 122 ? -17.199 5.574 15.840 1.00 88.38 122 ALA A N 1
ATOM 947 C CA . ALA A 1 122 ? -17.730 4.539 16.729 1.00 88.38 122 ALA A CA 1
ATOM 948 C C . ALA A 1 122 ? -17.280 4.751 18.186 1.00 88.38 122 ALA A C 1
ATOM 950 O O . ALA A 1 122 ? -18.114 4.823 19.079 1.00 88.38 122 ALA A O 1
ATOM 951 N N . ARG A 1 123 ? -15.980 4.992 18.412 1.00 88.00 123 ARG A N 1
ATOM 952 C CA . ARG A 1 123 ? -15.443 5.270 19.759 1.00 88.00 123 ARG A CA 1
ATOM 953 C C . ARG A 1 123 ? -16.023 6.531 20.397 1.00 88.00 123 ARG A C 1
ATOM 955 O O . ARG A 1 123 ? -16.179 6.580 21.607 1.00 88.00 123 ARG A O 1
ATOM 962 N N . ALA A 1 124 ? -16.298 7.563 19.598 1.00 86.69 124 ALA A N 1
ATOM 963 C CA . ALA A 1 124 ? -16.916 8.787 20.100 1.00 86.69 124 ALA A CA 1
ATOM 964 C C . ALA A 1 124 ? -18.384 8.570 20.498 1.00 86.69 124 ALA A C 1
ATOM 966 O O . ALA A 1 124 ? -18.832 9.172 21.464 1.00 86.69 124 ALA A O 1
ATOM 967 N N . ALA A 1 125 ? -19.110 7.709 19.777 1.00 86.31 125 ALA A N 1
ATOM 968 C CA . ALA A 1 125 ? -20.491 7.352 20.098 1.00 86.31 125 ALA A CA 1
ATOM 969 C C . AL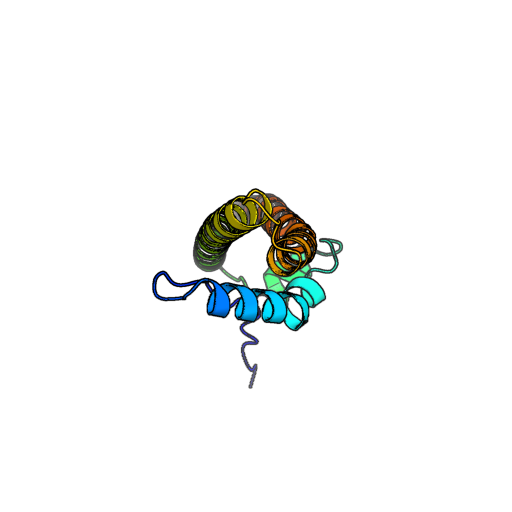A A 1 125 ? -20.600 6.440 21.333 1.00 86.31 125 ALA A C 1
ATOM 971 O O . ALA A 1 125 ? -21.560 6.556 22.075 1.00 86.31 125 ALA A O 1
ATOM 972 N N . GLU A 1 126 ? -19.619 5.565 21.572 1.00 83.50 126 GLU A N 1
ATOM 973 C CA . GLU A 1 126 ? -19.550 4.720 22.779 1.00 83.50 126 GLU A CA 1
ATOM 974 C C . GLU A 1 126 ? -19.198 5.507 24.055 1.00 83.50 126 GLU A C 1
ATOM 976 O O . GLU A 1 126 ? -19.432 5.026 25.160 1.00 83.50 126 GLU A O 1
ATOM 981 N N . ALA A 1 127 ? -18.601 6.693 23.911 1.00 72.75 127 ALA A N 1
ATOM 982 C CA . ALA A 1 127 ? -18.171 7.547 25.018 1.00 72.75 127 ALA A CA 1
ATOM 983 C C . ALA A 1 127 ? -19.181 8.655 25.385 1.00 72.75 127 ALA A C 1
ATOM 985 O O . ALA A 1 127 ? -18.893 9.444 26.288 1.00 72.75 127 ALA A O 1
ATOM 986 N N . ALA A 1 128 ? -20.303 8.745 24.664 1.00 61.69 128 ALA A N 1
ATOM 987 C CA . ALA A 1 128 ? -21.370 9.733 24.840 1.00 61.69 128 ALA A CA 1
ATOM 988 C C . ALA A 1 128 ? -22.601 9.091 25.490 1.00 61.69 128 ALA A C 1
ATOM 990 O O . ALA A 1 128 ? -23.251 9.793 26.296 1.00 61.69 128 ALA A O 1
#

pLDDT: mean 86.81, std 10.78, range [29.94, 94.5]

Sequence (128 aa):
MTKTKTLFTPVTPELTPSQILSLFYGYQATLLRAWDGGSAPDAFFAEALGLQSRADYLSFREALRDTLRRLAEVQTGLARRTRAPGGDPEAQSRRAQIRPLITELIGMRRAGKAWSASRAKARAAEAA

Foldseek 3Di:
DPPQPQLDDFDDPPDDLVSLLVVLVSNVVGVLVLCVLVPDLCCNVCPRNVPDDPVSLVVVLVSLVVSLVVVVVSLVVLVVQQPDVVGDVVSVVSNVVCVVSSVSSVSSSVSSVVVSVVVVVVVVVVVD

Organism: NCBI:txid589035